Protein AF-A0A6G9XMU8-F1 (afdb_monomer_lite)

Structure (mmCIF, N/CA/C/O backbone):
data_AF-A0A6G9XMU8-F1
#
_entry.id   AF-A0A6G9XMU8-F1
#
loop_
_atom_site.group_PDB
_atom_site.id
_atom_site.type_symbol
_atom_site.label_atom_id
_atom_site.label_alt_id
_atom_site.label_comp_id
_atom_site.label_asym_id
_atom_site.label_entity_id
_atom_site.label_seq_id
_atom_site.pdbx_PDB_ins_code
_atom_site.Cartn_x
_atom_site.Cartn_y
_atom_site.Cartn_z
_atom_site.occupancy
_atom_site.B_iso_or_equiv
_atom_site.auth_seq_id
_atom_site.auth_comp_id
_atom_site.auth_asym_id
_atom_site.auth_atom_id
_atom_site.pdbx_PDB_model_num
ATOM 1 N N . MET A 1 1 ? -1.765 25.488 54.612 1.00 41.56 1 MET A N 1
ATOM 2 C CA . MET A 1 1 ? -2.552 25.116 53.413 1.00 41.56 1 MET A CA 1
ATOM 3 C C . MET A 1 1 ? -1.843 25.643 52.173 1.00 41.56 1 MET A C 1
ATOM 5 O O . MET A 1 1 ? -1.108 26.612 52.271 1.00 41.56 1 MET A O 1
ATOM 9 N N . SER A 1 2 ? -1.959 24.889 51.084 1.00 41.50 2 SER A N 1
ATOM 10 C CA . SER A 1 2 ? -1.022 24.757 49.961 1.00 41.50 2 SER A CA 1
ATOM 11 C C . SER A 1 2 ? -0.950 25.972 49.019 1.00 41.50 2 SER A C 1
ATOM 13 O O . SER A 1 2 ? -1.968 26.360 48.457 1.00 41.50 2 SER A O 1
ATOM 15 N N . SER A 1 3 ? 0.260 26.481 48.764 1.00 47.06 3 SER A N 1
ATOM 16 C CA . SER A 1 3 ? 0.586 27.287 47.579 1.00 47.06 3 SER A CA 1
ATOM 17 C C . SER A 1 3 ? 1.541 26.466 46.711 1.00 47.06 3 SER A C 1
ATOM 19 O O . SER A 1 3 ? 2.701 26.284 47.077 1.00 47.06 3 SER A O 1
ATOM 21 N N . LYS A 1 4 ? 1.065 25.921 45.586 1.00 59.97 4 LYS A N 1
ATOM 22 C CA . LYS A 1 4 ? 1.931 25.277 44.585 1.00 59.97 4 LYS A CA 1
ATOM 23 C C . LYS A 1 4 ? 2.515 26.358 43.665 1.00 59.97 4 LYS A C 1
ATOM 25 O O . LYS A 1 4 ? 1.732 27.079 43.048 1.00 59.97 4 LYS A O 1
ATOM 30 N N . PRO A 1 5 ? 3.845 26.483 43.525 1.00 52.50 5 PRO A N 1
ATOM 31 C CA . PRO A 1 5 ? 4.429 27.335 42.499 1.00 52.50 5 PRO A CA 1
ATOM 32 C C . PRO A 1 5 ? 4.259 26.690 41.116 1.00 52.50 5 PRO A C 1
ATOM 34 O O . PRO A 1 5 ? 4.530 25.504 40.923 1.00 52.50 5 PRO A O 1
ATOM 37 N N . ALA A 1 6 ? 3.803 27.486 40.150 1.00 54.44 6 ALA A N 1
ATOM 38 C CA . ALA A 1 6 ? 3.717 27.099 38.750 1.00 54.44 6 ALA A CA 1
ATOM 39 C C . ALA A 1 6 ? 5.123 26.842 38.181 1.00 54.44 6 ALA A C 1
ATOM 41 O O . ALA A 1 6 ? 5.982 27.727 38.172 1.00 54.44 6 ALA A O 1
ATOM 42 N N . TYR A 1 7 ? 5.347 25.627 37.684 1.00 53.41 7 TYR A N 1
ATOM 43 C CA . TYR A 1 7 ? 6.546 25.234 36.951 1.00 53.41 7 TYR A CA 1
ATOM 44 C C . TYR A 1 7 ? 6.548 25.930 35.579 1.00 53.41 7 TYR A C 1
ATOM 46 O O . TYR A 1 7 ? 5.993 25.436 34.599 1.00 53.41 7 TYR A O 1
ATOM 54 N N . ARG A 1 8 ? 7.134 27.132 35.513 1.00 53.38 8 ARG A N 1
ATOM 55 C CA . ARG A 1 8 ? 7.462 27.810 34.252 1.00 53.38 8 ARG A CA 1
ATOM 56 C C . ARG A 1 8 ? 8.640 27.084 33.604 1.00 53.38 8 ARG A C 1
ATOM 58 O O . ARG A 1 8 ? 9.792 27.309 33.973 1.00 53.38 8 ARG A O 1
ATOM 65 N N . SER A 1 9 ? 8.337 26.218 32.643 1.00 47.88 9 SER A N 1
ATOM 66 C CA . SER A 1 9 ? 9.336 25.553 31.810 1.00 47.88 9 SER A CA 1
ATOM 67 C C . SER A 1 9 ? 10.110 26.586 30.983 1.00 47.88 9 SER A C 1
ATOM 69 O O . SER A 1 9 ? 9.550 27.255 30.114 1.00 47.88 9 SER A O 1
ATOM 71 N N . ARG A 1 10 ? 11.404 26.746 31.283 1.00 55.59 10 ARG A N 1
ATOM 72 C CA . ARG A 1 10 ? 12.352 27.527 30.485 1.00 55.59 10 ARG A CA 1
ATOM 73 C C . ARG A 1 10 ? 12.961 26.614 29.426 1.00 55.59 10 ARG A C 1
ATOM 75 O O . ARG A 1 10 ? 14.063 26.104 29.613 1.00 55.59 10 ARG A O 1
ATOM 82 N N . PHE A 1 11 ? 12.268 26.408 28.311 1.00 52.78 11 PHE A N 1
ATOM 83 C CA . PHE A 1 11 ? 12.902 25.813 27.135 1.00 52.78 11 PHE A CA 1
ATOM 84 C C . PHE A 1 11 ? 13.763 26.863 26.429 1.00 52.78 11 PHE A C 1
ATOM 86 O O . PHE A 1 11 ? 13.389 27.458 25.424 1.00 52.78 11 PHE A O 1
ATOM 93 N N . ASN A 1 12 ? 14.956 27.061 26.992 1.00 54.06 12 ASN A N 1
ATOM 94 C CA . ASN A 1 12 ? 16.140 27.424 26.230 1.00 54.06 12 ASN A CA 1
ATOM 95 C C . ASN A 1 12 ? 16.383 26.321 25.189 1.00 54.06 12 ASN A C 1
ATOM 97 O O . ASN A 1 12 ? 16.850 25.236 25.534 1.00 54.06 12 ASN A O 1
ATOM 101 N N . ARG A 1 13 ? 16.100 26.600 23.918 1.00 57.34 13 ARG A N 1
ATOM 102 C CA . ARG A 1 13 ? 16.742 25.919 22.789 1.00 57.34 13 ARG A CA 1
ATOM 103 C C . ARG A 1 13 ? 17.342 26.984 21.883 1.00 57.34 13 ARG A C 1
ATOM 105 O O . ARG A 1 13 ? 16.706 27.504 20.977 1.00 57.34 13 ARG A O 1
ATOM 112 N N . ILE A 1 14 ? 18.563 27.353 22.246 1.00 54.50 14 ILE A N 1
ATOM 113 C CA . ILE A 1 14 ? 19.534 28.042 21.401 1.00 54.50 14 ILE A CA 1
ATOM 114 C C . ILE A 1 14 ? 20.209 26.953 20.539 1.00 54.50 14 ILE A C 1
ATOM 116 O O . ILE A 1 14 ? 20.416 25.853 21.048 1.00 54.50 14 ILE A O 1
ATOM 120 N N . LEU A 1 15 ? 20.608 27.316 19.308 1.00 52.69 15 LEU A N 1
ATOM 121 C CA . LEU A 1 15 ? 21.487 26.597 18.357 1.00 52.69 15 LEU A CA 1
ATOM 122 C C . LEU A 1 15 ? 20.803 25.507 17.499 1.00 52.69 15 LEU A C 1
ATOM 124 O O . LEU A 1 15 ? 20.036 24.709 18.011 1.00 52.69 15 LEU A O 1
ATOM 128 N N . ALA A 1 16 ? 21.049 25.377 16.191 1.00 47.62 16 ALA A N 1
ATOM 129 C CA . ALA A 1 16 ? 21.991 26.057 15.306 1.00 47.62 16 ALA A CA 1
ATOM 130 C C . ALA A 1 16 ? 21.603 25.874 13.824 1.00 47.62 16 ALA A C 1
ATOM 132 O O . ALA A 1 16 ? 21.087 24.840 13.418 1.00 47.62 16 ALA A O 1
ATOM 133 N N . ALA A 1 17 ? 21.904 26.924 13.059 1.00 49.28 17 ALA A N 1
ATOM 134 C CA . ALA A 1 17 ? 22.422 26.961 11.692 1.00 49.28 17 ALA A CA 1
ATOM 135 C C . ALA A 1 17 ? 22.325 25.699 10.806 1.00 49.28 17 ALA A C 1
ATOM 137 O O . ALA A 1 17 ? 23.066 24.735 10.975 1.00 49.28 17 ALA A O 1
ATOM 138 N N . SER A 1 18 ? 21.539 25.805 9.735 1.00 46.97 18 SER A N 1
ATOM 139 C CA . SER A 1 18 ? 21.950 25.430 8.370 1.00 46.97 18 SER A CA 1
ATOM 140 C C . SER A 1 18 ? 20.901 25.940 7.381 1.00 46.97 18 SER A C 1
ATOM 142 O O . SER A 1 18 ? 20.011 25.226 6.934 1.00 46.97 18 SER A O 1
ATOM 144 N N . ALA A 1 19 ? 20.996 27.228 7.049 1.00 46.25 19 ALA A N 1
ATOM 145 C CA . ALA A 1 19 ? 20.387 27.738 5.831 1.00 46.25 19 ALA A CA 1
ATOM 146 C C . ALA A 1 19 ? 21.163 27.121 4.659 1.00 46.25 19 ALA A C 1
ATOM 148 O O . ALA A 1 19 ? 22.269 27.565 4.350 1.00 46.25 19 ALA A O 1
ATOM 149 N N . VAL A 1 20 ? 20.638 26.052 4.060 1.00 50.91 20 VAL A N 1
ATOM 150 C CA . VAL A 1 20 ? 21.169 25.557 2.788 1.00 50.91 20 VAL A CA 1
ATOM 151 C C . VAL A 1 20 ? 20.784 26.590 1.741 1.00 50.91 20 VAL A C 1
ATOM 153 O O . VAL A 1 20 ? 19.613 26.785 1.422 1.00 50.91 20 VAL A O 1
ATOM 156 N N . ALA A 1 21 ? 21.802 27.326 1.308 1.00 52.47 21 ALA A N 1
ATOM 157 C CA . ALA A 1 21 ? 21.716 28.345 0.289 1.00 52.47 21 ALA A CA 1
ATOM 158 C C . ALA A 1 21 ? 21.100 27.762 -0.988 1.00 52.47 21 ALA A C 1
ATOM 160 O O . ALA A 1 21 ? 21.559 26.758 -1.526 1.00 52.47 21 ALA A O 1
ATOM 161 N N . THR A 1 22 ? 20.065 28.435 -1.474 1.00 53.03 22 THR A N 1
ATOM 162 C CA . THR A 1 22 ? 19.527 28.298 -2.822 1.00 53.03 22 THR A CA 1
ATOM 163 C C . THR A 1 22 ? 20.604 28.678 -3.838 1.00 53.03 22 THR A C 1
ATOM 165 O O . THR A 1 22 ? 20.875 29.862 -4.042 1.00 53.03 22 THR A O 1
ATOM 168 N N . SER A 1 23 ? 21.223 27.693 -4.482 1.00 49.59 23 SER A N 1
ATOM 169 C CA . SER A 1 23 ? 22.006 27.892 -5.702 1.00 49.59 23 SER A CA 1
ATOM 170 C C . SER A 1 23 ? 21.053 27.919 -6.896 1.00 49.59 23 SER A C 1
ATOM 172 O O . SER A 1 23 ? 20.453 26.913 -7.267 1.00 49.59 23 SER A O 1
ATOM 174 N N . VAL A 1 24 ? 20.902 29.102 -7.488 1.00 51.50 24 VAL A N 1
ATOM 175 C CA . VAL A 1 24 ? 20.175 29.329 -8.739 1.00 51.50 24 VAL A CA 1
ATOM 176 C C . VAL A 1 24 ? 21.202 29.552 -9.861 1.00 51.50 24 VAL A C 1
ATOM 178 O O . VAL A 1 24 ? 22.218 30.203 -9.638 1.00 51.50 24 VAL A O 1
ATOM 181 N N . VAL A 1 25 ? 20.845 29.096 -11.069 1.00 46.97 25 VAL A N 1
ATOM 182 C CA . VAL A 1 25 ? 21.298 29.556 -12.405 1.00 46.97 25 VAL A CA 1
ATOM 183 C C . VAL A 1 25 ? 22.485 28.824 -13.070 1.00 46.97 25 VAL A C 1
ATOM 185 O O . VAL A 1 25 ? 23.648 29.151 -12.878 1.00 46.97 25 VAL A O 1
ATOM 188 N N . LEU A 1 26 ? 22.099 27.886 -13.952 1.00 54.34 26 LEU A N 1
ATOM 189 C CA . LEU A 1 26 ? 22.419 27.771 -15.393 1.00 54.34 26 LEU A CA 1
ATOM 190 C C . LEU A 1 26 ? 23.871 27.979 -15.869 1.00 54.34 26 LEU A C 1
ATOM 192 O O . LEU A 1 26 ? 24.376 29.097 -15.920 1.00 54.34 26 LEU A O 1
ATOM 196 N N . GLY A 1 27 ? 24.446 26.915 -16.442 1.00 38.25 27 GLY A N 1
ATOM 197 C CA . GLY A 1 27 ? 25.639 27.010 -17.280 1.00 38.25 27 GLY A CA 1
ATOM 198 C C . GLY A 1 27 ? 25.933 25.741 -18.083 1.00 38.25 27 GLY A C 1
ATOM 199 O O . GLY A 1 27 ? 26.597 24.845 -17.584 1.00 38.25 27 GLY A O 1
ATOM 200 N N . GLY A 1 28 ? 25.507 25.723 -19.350 1.00 42.00 28 GLY A N 1
ATOM 201 C CA . GLY A 1 28 ? 26.313 25.155 -20.437 1.00 42.00 28 GLY A CA 1
ATOM 202 C C . GLY A 1 28 ? 26.066 23.702 -20.863 1.00 42.00 28 GLY A C 1
ATOM 203 O O . GLY A 1 28 ? 26.640 22.779 -20.311 1.00 42.00 28 GLY A O 1
ATOM 204 N N . VAL A 1 29 ? 25.288 23.559 -21.944 1.00 48.94 29 VAL A N 1
ATOM 205 C CA . VAL A 1 29 ? 25.522 22.680 -23.111 1.00 48.94 29 VAL A CA 1
ATOM 206 C C . VAL A 1 29 ? 26.205 21.318 -22.898 1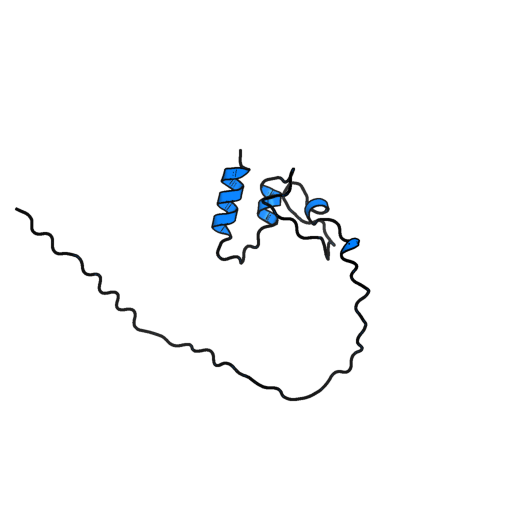.00 48.94 29 VAL A C 1
ATOM 208 O O . VAL A 1 29 ? 27.421 21.226 -22.794 1.00 48.94 29 VAL A O 1
ATOM 211 N N . ALA A 1 30 ? 25.433 20.245 -23.070 1.00 46.91 30 ALA A N 1
ATOM 212 C CA . ALA A 1 30 ? 25.423 19.432 -24.296 1.00 46.91 30 ALA A CA 1
ATOM 213 C C . ALA A 1 30 ? 24.907 18.027 -23.972 1.00 46.91 30 ALA A C 1
ATOM 215 O O . ALA A 1 30 ? 25.484 17.342 -23.139 1.00 46.91 30 ALA A O 1
ATOM 216 N N . LEU A 1 31 ? 23.858 17.597 -24.671 1.00 43.00 31 LEU A N 1
ATOM 217 C CA . LEU A 1 31 ? 23.774 16.288 -25.321 1.00 43.00 31 LEU A CA 1
ATOM 218 C C . LEU A 1 31 ? 22.468 16.273 -26.110 1.00 43.00 31 LEU A C 1
ATOM 220 O O . LEU A 1 31 ? 21.385 16.024 -25.590 1.00 43.00 31 LEU A O 1
ATOM 224 N N . ALA A 1 32 ? 22.598 16.594 -27.395 1.00 51.31 32 ALA A N 1
ATOM 225 C CA . ALA A 1 32 ? 21.679 16.086 -28.388 1.00 51.31 32 ALA A CA 1
ATOM 226 C C . ALA A 1 32 ? 21.759 14.556 -28.331 1.00 51.31 32 ALA A C 1
ATOM 228 O O . ALA A 1 32 ? 22.677 13.953 -28.878 1.00 51.31 32 ALA A O 1
ATOM 229 N N . SER A 1 33 ? 20.804 13.952 -27.646 1.00 40.91 33 SER A N 1
ATOM 230 C CA . SER A 1 33 ? 20.456 12.548 -27.789 1.00 40.91 33 SER A CA 1
ATOM 231 C C . SER A 1 33 ? 18.954 12.562 -27.973 1.00 40.91 33 SER A C 1
ATOM 233 O O . SER A 1 33 ? 18.256 13.186 -27.180 1.00 40.91 33 SER A O 1
ATOM 235 N N . GLY A 1 34 ? 18.502 12.020 -29.102 1.00 41.06 34 GLY A N 1
ATOM 236 C CA . GLY A 1 34 ? 17.179 12.256 -29.657 1.00 41.06 34 GLY A CA 1
ATOM 237 C C . GLY A 1 34 ? 16.066 12.266 -28.618 1.00 41.06 34 GLY A C 1
ATOM 238 O O . GLY A 1 34 ? 16.029 11.426 -27.720 1.00 41.06 34 GLY A O 1
ATOM 239 N N . ALA A 1 35 ? 15.121 13.183 -28.815 1.00 43.41 35 ALA A N 1
ATOM 240 C CA . ALA A 1 35 ? 13.742 12.929 -28.450 1.00 43.41 35 ALA A CA 1
ATOM 241 C C . ALA A 1 35 ? 13.300 11.665 -29.209 1.00 43.41 35 ALA A C 1
ATOM 243 O O . ALA A 1 35 ? 12.668 11.726 -30.259 1.00 43.41 35 ALA A O 1
ATOM 244 N N . ASN A 1 36 ? 13.714 10.502 -28.707 1.00 46.53 36 ASN A N 1
ATOM 245 C CA . ASN A 1 36 ? 12.902 9.316 -28.790 1.00 46.53 36 ASN A CA 1
ATOM 246 C C . ASN A 1 36 ? 11.692 9.739 -27.971 1.00 46.53 36 ASN A C 1
ATOM 248 O O . ASN A 1 36 ? 11.793 9.835 -26.751 1.00 46.53 36 ASN A O 1
ATOM 252 N N . ALA A 1 37 ? 10.615 10.152 -28.643 1.00 46.47 37 ALA A N 1
ATOM 253 C CA . ALA A 1 37 ? 9.315 10.099 -28.008 1.00 46.47 37 ALA A CA 1
ATOM 254 C C . ALA A 1 37 ? 9.253 8.690 -27.423 1.00 46.47 37 ALA A C 1
ATOM 256 O O . ALA A 1 37 ? 9.343 7.712 -28.172 1.00 46.47 37 ALA A O 1
ATOM 257 N N . GLU A 1 38 ? 9.311 8.610 -26.095 1.00 53.47 38 GLU A N 1
ATOM 258 C CA . GLU A 1 38 ? 9.165 7.360 -25.370 1.00 53.47 38 GLU A CA 1
ATOM 259 C C . GLU A 1 38 ? 7.954 6.652 -25.986 1.00 53.47 38 GLU A C 1
ATOM 261 O O . GLU A 1 38 ? 6.986 7.341 -26.337 1.00 53.47 38 GLU A O 1
ATOM 266 N N . PRO A 1 39 ? 8.039 5.336 -26.256 1.00 54.56 39 PRO A N 1
ATOM 267 C CA . PRO A 1 39 ? 6.930 4.613 -26.862 1.00 54.56 39 PRO A CA 1
ATOM 268 C C . 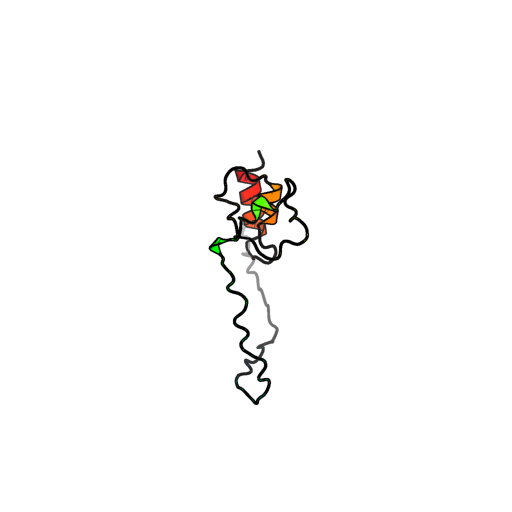PRO A 1 39 ? 5.672 4.984 -26.089 1.00 54.56 39 PRO A C 1
ATOM 270 O O . PRO A 1 39 ? 5.687 4.887 -24.866 1.00 54.56 39 PRO A O 1
ATOM 273 N N . ASP A 1 40 ? 4.680 5.504 -26.815 1.00 59.34 40 ASP A N 1
ATOM 27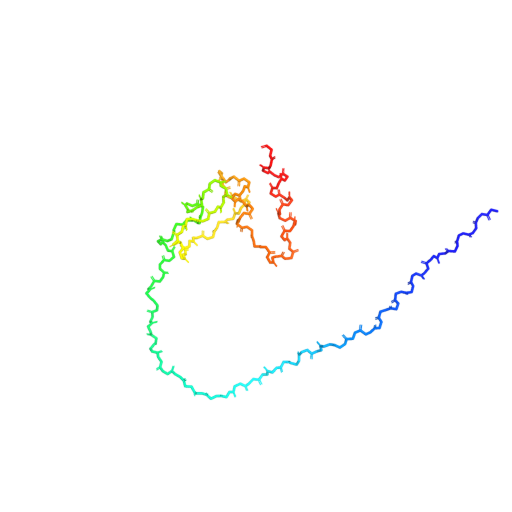4 C CA . ASP A 1 40 ? 3.414 6.036 -26.313 1.00 59.34 40 ASP A CA 1
ATOM 275 C C . ASP A 1 40 ? 2.964 5.214 -25.097 1.00 59.34 40 ASP A C 1
ATOM 277 O O . ASP A 1 40 ? 2.530 4.068 -25.235 1.00 59.34 40 ASP A O 1
ATOM 281 N N . PHE A 1 41 ? 3.235 5.730 -23.891 1.00 62.38 41 PHE A N 1
ATOM 282 C CA . PHE A 1 41 ? 2.943 5.019 -22.654 1.00 62.38 41 PHE A CA 1
ATOM 283 C C . PHE A 1 41 ? 1.439 5.110 -22.464 1.00 62.38 41 PHE A C 1
ATOM 285 O O . PHE A 1 41 ? 0.915 6.055 -21.871 1.00 62.38 41 PHE A O 1
ATOM 292 N N . ASP A 1 42 ? 0.740 4.159 -23.071 1.00 66.56 42 ASP A N 1
ATOM 293 C CA . ASP A 1 42 ? -0.707 4.121 -23.075 1.00 66.56 42 ASP A CA 1
ATOM 294 C C . ASP A 1 42 ? -1.188 3.662 -21.698 1.00 66.56 42 ASP A C 1
ATOM 296 O O . ASP A 1 42 ? -1.347 2.473 -21.411 1.00 66.56 42 ASP A O 1
ATOM 300 N N . ILE A 1 43 ? -1.419 4.646 -20.828 1.00 65.06 43 ILE A N 1
ATOM 301 C CA . ILE A 1 43 ? -1.978 4.473 -19.482 1.00 65.06 43 ILE A CA 1
ATOM 302 C C . ILE A 1 43 ? -3.286 3.662 -19.537 1.00 65.06 43 ILE A C 1
ATOM 304 O O . ILE A 1 43 ? -3.623 2.971 -18.578 1.00 65.06 43 ILE A O 1
ATOM 308 N N . SER A 1 44 ? -4.000 3.685 -20.670 1.00 73.06 44 SER A N 1
ATOM 309 C CA . SER A 1 44 ? -5.250 2.945 -20.880 1.00 73.06 44 SER A CA 1
ATOM 310 C C . SER A 1 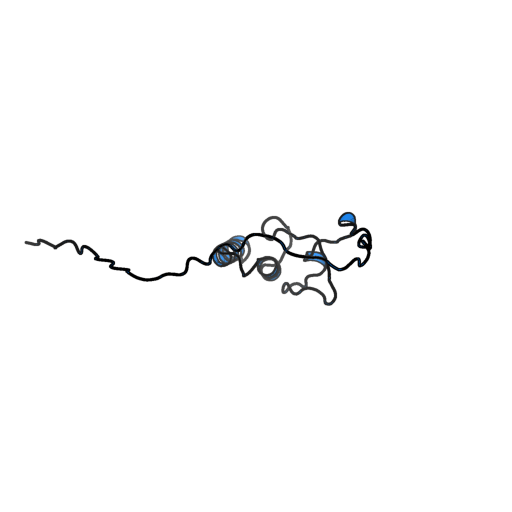44 ? -5.058 1.427 -20.958 1.00 73.06 44 SER A C 1
ATOM 312 O O . SER A 1 44 ? -6.030 0.687 -20.810 1.00 73.06 44 SER A O 1
ATOM 314 N N . GLN A 1 45 ? -3.833 0.950 -21.199 1.00 75.62 45 GLN A N 1
ATOM 315 C CA . GLN A 1 45 ? -3.501 -0.479 -21.255 1.00 75.62 45 GLN A CA 1
ATOM 316 C C . GLN A 1 45 ? -2.998 -1.027 -19.915 1.00 75.62 45 GLN A C 1
ATOM 318 O O . GLN A 1 45 ? -2.863 -2.242 -19.758 1.00 75.62 45 GLN A O 1
ATOM 323 N N . LEU A 1 46 ? -2.737 -0.156 -18.936 1.00 79.06 46 LEU A N 1
ATOM 324 C CA . LEU A 1 46 ? -2.281 -0.567 -17.615 1.00 79.06 46 LEU A CA 1
ATOM 325 C C . LEU A 1 46 ? -3.437 -1.156 -16.807 1.00 79.06 46 LEU A C 1
ATOM 327 O O . LEU A 1 46 ? -4.521 -0.581 -16.709 1.00 79.06 46 LEU A O 1
ATOM 331 N N . ARG A 1 47 ? -3.186 -2.301 -16.175 1.00 84.88 47 ARG A N 1
ATOM 332 C CA . ARG A 1 47 ? -4.097 -2.894 -15.190 1.00 84.88 47 ARG A CA 1
ATOM 333 C C . ARG A 1 47 ? -3.837 -2.272 -13.810 1.00 84.88 47 ARG A C 1
ATOM 335 O O . ARG A 1 47 ? -2.735 -1.763 -13.569 1.00 84.88 47 ARG A O 1
ATOM 342 N N . PRO A 1 48 ? -4.823 -2.281 -12.898 1.00 86.44 48 PRO A N 1
ATOM 343 C CA . PRO A 1 48 ? -4.608 -1.853 -11.520 1.00 86.44 48 PRO A CA 1
ATOM 344 C C . PRO A 1 48 ? -3.517 -2.685 -10.846 1.00 86.44 48 PRO A C 1
ATOM 346 O O . PRO A 1 48 ? -3.411 -3.889 -11.073 1.00 86.44 48 PRO A O 1
ATOM 349 N N . CYS A 1 49 ? -2.709 -2.042 -10.001 1.00 85.56 49 CYS A N 1
ATOM 350 C CA . CYS A 1 49 ? -1.602 -2.698 -9.298 1.00 85.56 49 CYS A CA 1
ATOM 351 C C . CYS A 1 49 ? -2.046 -3.919 -8.486 1.00 85.56 49 CYS A C 1
ATOM 353 O O . CYS A 1 49 ? -1.292 -4.876 -8.345 1.00 85.56 49 CYS A O 1
ATOM 355 N N . THR A 1 50 ? -3.292 -3.921 -8.021 1.00 86.94 50 THR A N 1
ATOM 356 C CA . THR A 1 50 ? -3.896 -5.013 -7.256 1.00 86.94 50 THR A CA 1
ATOM 357 C C . THR A 1 50 ? -4.024 -6.312 -8.047 1.00 86.94 50 THR A C 1
ATOM 359 O O . THR A 1 50 ? -3.984 -7.378 -7.443 1.00 86.94 50 THR A O 1
ATOM 362 N N . GLU A 1 51 ? -4.095 -6.267 -9.382 1.00 85.81 51 GLU A N 1
ATOM 363 C CA . GLU A 1 51 ? -4.099 -7.478 -10.218 1.00 85.81 51 GLU A CA 1
ATOM 364 C C . GLU A 1 51 ? -2.746 -8.182 -10.281 1.00 85.81 51 GLU A C 1
ATOM 366 O O . GLU A 1 51 ? -2.669 -9.360 -10.632 1.00 85.81 51 GLU A O 1
ATOM 371 N N . TYR A 1 52 ? -1.681 -7.467 -9.938 1.00 89.25 52 TYR A N 1
ATOM 372 C CA . TYR A 1 52 ? -0.338 -8.016 -9.884 1.00 89.25 52 TYR A CA 1
ATOM 373 C C . TYR A 1 52 ? 0.131 -8.275 -8.455 1.00 89.25 52 TYR A C 1
ATOM 375 O O . TYR A 1 52 ? 1.268 -8.698 -8.269 1.00 89.25 52 TYR A O 1
ATOM 383 N N . MET A 1 53 ? -0.710 -8.021 -7.453 1.00 89.06 53 MET A N 1
ATOM 384 C CA . MET A 1 53 ? -0.382 -8.254 -6.053 1.00 89.06 53 MET A CA 1
ATOM 385 C C . MET A 1 53 ? -0.898 -9.616 -5.598 1.00 89.06 53 MET A C 1
ATOM 387 O O . MET A 1 53 ? -2.033 -9.999 -5.885 1.00 89.06 53 MET A O 1
ATOM 391 N N . ASP A 1 54 ? -0.080 -10.339 -4.839 1.00 88.19 54 ASP A N 1
ATOM 392 C CA . ASP A 1 54 ? -0.540 -11.519 -4.111 1.00 88.19 54 ASP A CA 1
ATOM 393 C C . ASP A 1 54 ? -1.391 -11.129 -2.882 1.00 88.19 54 ASP A C 1
ATOM 395 O O . ASP A 1 54 ? -1.599 -9.951 -2.575 1.00 88.19 54 ASP A O 1
ATOM 399 N N . ALA A 1 55 ? -1.926 -12.126 -2.173 1.00 84.56 55 ALA A N 1
ATOM 400 C CA . ALA A 1 55 ? -2.756 -11.903 -0.985 1.00 84.56 55 ALA A CA 1
ATOM 401 C C . ALA A 1 55 ? -1.984 -11.274 0.194 1.00 84.56 55 ALA A C 1
ATOM 403 O O . ALA A 1 55 ? -2.606 -10.650 1.061 1.00 84.56 55 ALA A O 1
ATOM 404 N N . ASP A 1 56 ? -0.657 -11.415 0.203 1.00 84.19 56 ASP A N 1
ATOM 405 C CA . ASP A 1 56 ? 0.271 -10.849 1.186 1.00 84.19 56 ASP A CA 1
ATOM 406 C C . ASP A 1 56 ? 0.703 -9.415 0.815 1.00 84.19 56 ASP A C 1
ATOM 408 O O . ASP A 1 56 ? 1.356 -8.727 1.601 1.00 84.19 56 ASP A O 1
ATOM 412 N N . GLY A 1 57 ? 0.291 -8.936 -0.362 1.00 82.25 57 GLY A N 1
ATOM 413 C CA . GLY A 1 57 ? 0.570 -7.606 -0.879 1.00 82.25 57 GLY A CA 1
ATOM 414 C C . GLY A 1 57 ? 1.844 -7.501 -1.712 1.00 82.25 57 GLY A C 1
ATOM 415 O O . GLY A 1 57 ? 2.149 -6.407 -2.170 1.00 82.25 57 GLY A O 1
ATOM 416 N N . ASN A 1 58 ? 2.582 -8.584 -1.956 1.00 86.69 58 ASN A N 1
ATOM 417 C CA . ASN A 1 58 ? 3.788 -8.508 -2.777 1.00 86.69 58 ASN A CA 1
ATOM 418 C C . ASN A 1 58 ? 3.430 -8.384 -4.257 1.00 86.69 58 ASN A C 1
ATOM 420 O O . ASN A 1 58 ? 2.554 -9.081 -4.766 1.00 86.69 58 ASN A O 1
ATOM 424 N N . MET A 1 59 ? 4.164 -7.528 -4.960 1.00 86.19 59 MET A N 1
ATOM 425 C CA . MET A 1 59 ? 4.051 -7.372 -6.407 1.00 86.19 59 MET A CA 1
ATOM 426 C C . MET A 1 59 ? 4.666 -8.559 -7.152 1.00 86.19 59 MET A C 1
ATOM 428 O O . MET A 1 59 ? 5.748 -9.042 -6.805 1.00 86.19 59 MET A O 1
ATOM 432 N N . ALA A 1 60 ? 4.014 -8.977 -8.235 1.00 84.25 60 ALA A N 1
ATOM 433 C CA . ALA A 1 60 ? 4.560 -9.936 -9.177 1.00 84.25 60 ALA A CA 1
ATOM 434 C C . ALA A 1 60 ? 5.885 -9.411 -9.769 1.00 84.25 60 ALA A C 1
ATOM 436 O O . ALA A 1 60 ? 6.018 -8.218 -10.067 1.00 84.25 60 ALA A O 1
ATOM 437 N N . PRO A 1 61 ? 6.887 -10.284 -9.964 1.00 82.12 61 PRO A N 1
ATOM 438 C CA . PRO A 1 61 ? 8.158 -9.872 -10.538 1.00 82.12 61 PRO A CA 1
ATOM 439 C C . PRO A 1 61 ? 7.970 -9.384 -11.981 1.00 82.12 61 PRO A C 1
ATOM 441 O O . PRO A 1 61 ? 7.267 -10.014 -12.768 1.00 82.12 61 PRO A O 1
ATOM 444 N N . GLY A 1 62 ? 8.642 -8.287 -12.339 1.00 78.25 62 GLY A N 1
ATOM 445 C CA . GLY A 1 62 ? 8.624 -7.740 -13.703 1.00 78.25 62 GLY A CA 1
ATOM 446 C C . GLY A 1 62 ? 7.482 -6.765 -14.004 1.00 78.25 62 GLY A C 1
ATOM 447 O O . GLY A 1 62 ? 7.286 -6.413 -15.163 1.00 78.25 62 GLY A O 1
ATOM 448 N N . VAL A 1 63 ? 6.736 -6.313 -12.992 1.00 79.94 63 VAL A N 1
ATOM 449 C CA . VAL A 1 63 ? 5.757 -5.227 -13.144 1.00 79.94 63 VAL A CA 1
ATOM 450 C C . VAL A 1 63 ? 6.492 -3.889 -13.111 1.00 79.94 63 VAL A C 1
ATOM 452 O O . VAL A 1 63 ? 6.941 -3.446 -12.057 1.00 79.94 63 VAL A O 1
ATOM 455 N N . GLU A 1 64 ? 6.635 -3.256 -14.275 1.00 73.62 64 GLU A N 1
ATOM 456 C CA . GLU A 1 64 ? 7.308 -1.954 -14.407 1.00 73.62 64 GLU A CA 1
ATOM 457 C C . GLU A 1 64 ? 6.342 -0.773 -14.237 1.00 73.62 64 GLU A C 1
ATOM 459 O O . GLU A 1 64 ? 6.750 0.306 -13.812 1.00 73.62 64 GLU A O 1
ATOM 464 N N . ALA A 1 65 ? 5.054 -0.982 -14.526 1.00 77.25 65 ALA A N 1
ATOM 465 C CA . ALA A 1 65 ? 4.008 0.012 -14.332 1.00 77.25 65 ALA A CA 1
ATOM 466 C C . ALA A 1 65 ? 2.627 -0.631 -14.146 1.00 77.25 65 ALA A C 1
ATOM 468 O O . ALA A 1 65 ? 2.291 -1.624 -14.788 1.00 77.25 65 ALA A O 1
ATOM 469 N N . CYS A 1 66 ? 1.811 -0.023 -13.290 1.00 84.12 66 CYS A N 1
ATOM 470 C CA . CYS A 1 66 ? 0.416 -0.382 -13.055 1.00 84.12 66 CYS A CA 1
ATOM 471 C C . CYS A 1 66 ? -0.359 0.851 -12.574 1.00 84.12 66 CYS A C 1
ATOM 473 O O . CYS A 1 66 ? 0.241 1.835 -12.132 1.00 84.12 66 CYS A O 1
ATOM 475 N N . LEU A 1 67 ? -1.691 0.821 -12.675 1.00 85.56 67 LEU A N 1
ATOM 476 C CA . LEU A 1 67 ? -2.511 1.929 -12.186 1.00 85.56 67 LEU A CA 1
ATOM 477 C C . LEU A 1 67 ? -2.527 1.927 -10.652 1.00 85.56 67 LEU A C 1
ATOM 479 O O . LEU A 1 67 ? -2.842 0.888 -10.060 1.00 85.56 67 LEU A O 1
ATOM 483 N N . PRO A 1 68 ? -2.221 3.066 -10.004 1.00 82.06 68 PRO A N 1
ATOM 484 C CA . PRO A 1 68 ? -2.277 3.165 -8.556 1.00 82.06 68 PRO A CA 1
ATOM 485 C C . PRO A 1 68 ? -3.710 2.937 -8.081 1.00 82.06 68 PRO A C 1
ATOM 487 O O . PRO A 1 68 ? -4.666 3.431 -8.678 1.00 82.06 68 PRO A O 1
ATOM 490 N N . VAL A 1 69 ? -3.839 2.194 -6.988 1.00 87.38 69 VAL A N 1
ATOM 491 C CA . VAL A 1 69 ? -5.124 1.865 -6.376 1.00 87.38 69 VAL A CA 1
ATOM 492 C C . VAL A 1 69 ? -5.185 2.501 -4.999 1.00 87.38 69 VAL A C 1
ATOM 494 O O . VAL A 1 69 ? -4.197 2.503 -4.264 1.00 87.38 69 VAL A O 1
ATOM 497 N N . ASP A 1 70 ? -6.343 3.050 -4.654 1.00 87.88 70 ASP A N 1
ATOM 498 C CA . ASP A 1 70 ? -6.569 3.623 -3.337 1.00 87.88 70 ASP A CA 1
ATOM 499 C C . ASP A 1 70 ? -6.923 2.512 -2.325 1.00 87.88 70 ASP A C 1
ATOM 501 O O . ASP A 1 70 ? -7.980 1.878 -2.438 1.00 87.88 70 ASP A O 1
ATOM 505 N N . PRO A 1 71 ? -6.088 2.292 -1.290 1.00 88.44 71 PRO A N 1
ATOM 506 C CA . PRO A 1 71 ? -6.318 1.253 -0.292 1.00 88.44 71 PRO A CA 1
ATOM 507 C C . PRO A 1 71 ? -7.541 1.501 0.598 1.00 88.44 71 PRO A C 1
ATOM 509 O O . PRO A 1 71 ? -7.863 0.633 1.410 1.00 88.44 71 PRO A O 1
ATOM 512 N N . PHE A 1 72 ? -8.235 2.640 0.502 1.00 88.00 72 PHE A N 1
ATOM 513 C CA . PHE A 1 72 ? -9.423 2.939 1.311 1.00 88.00 72 PHE A CA 1
ATOM 514 C C . PHE A 1 72 ? -10.749 2.767 0.577 1.00 88.00 72 PHE A C 1
ATOM 516 O O . PHE A 1 72 ? -11.768 2.573 1.252 1.00 88.00 72 PHE A O 1
ATOM 523 N N . THR A 1 73 ? -10.747 2.836 -0.753 1.00 87.44 73 THR A N 1
ATOM 524 C CA . THR A 1 73 ? -11.961 2.771 -1.581 1.00 87.44 73 THR A CA 1
ATOM 525 C C . THR A 1 73 ? -12.081 1.471 -2.361 1.00 87.44 73 THR A C 1
ATOM 527 O O . THR A 1 73 ? -13.207 1.051 -2.627 1.00 87.44 73 THR A O 1
ATOM 530 N N . GLU A 1 74 ? -10.968 0.793 -2.648 1.00 85.44 74 GLU A N 1
ATOM 531 C CA . GLU A 1 74 ? -11.007 -0.458 -3.400 1.00 85.44 74 GLU A CA 1
ATOM 532 C C . GLU A 1 74 ? -11.679 -1.586 -2.584 1.00 85.44 74 GLU A C 1
ATOM 534 O O . GLU A 1 74 ? -11.287 -1.842 -1.425 1.00 85.44 74 GLU A O 1
ATOM 539 N N . PRO A 1 75 ? -12.700 -2.259 -3.151 1.00 81.19 75 PRO A N 1
ATOM 540 C CA . PRO A 1 75 ? -13.307 -3.436 -2.544 1.00 81.19 75 PRO A CA 1
ATOM 541 C C . PRO A 1 75 ? -12.350 -4.637 -2.593 1.00 81.19 75 PRO A C 1
ATOM 543 O O . PRO A 1 75 ? -11.365 -4.644 -3.320 1.00 81.19 75 PRO A O 1
ATOM 546 N N . ASP A 1 76 ? -12.618 -5.653 -1.776 1.00 84.44 76 ASP A N 1
ATOM 547 C CA . ASP A 1 76 ? -11.967 -6.974 -1.847 1.00 84.44 76 ASP A CA 1
ATOM 548 C C . ASP A 1 76 ? -10.443 -7.044 -1.601 1.00 84.44 76 ASP A C 1
ATOM 550 O O . ASP A 1 76 ? -9.867 -8.128 -1.660 1.00 84.44 76 ASP A O 1
ATOM 554 N N . LEU A 1 77 ? -9.784 -5.940 -1.225 1.00 88.44 77 LEU A N 1
ATOM 555 C CA . LEU A 1 77 ? -8.381 -5.979 -0.789 1.00 88.44 77 LEU A CA 1
ATOM 556 C C . LEU A 1 77 ? -8.216 -6.511 0.633 1.00 88.44 77 LEU A C 1
ATOM 558 O O . LEU A 1 77 ? -8.893 -6.049 1.565 1.00 88.44 77 LEU A O 1
ATOM 562 N N . THR A 1 78 ? -7.231 -7.395 0.807 1.00 91.25 78 THR A N 1
ATOM 563 C CA . THR A 1 78 ? -6.775 -7.853 2.124 1.00 91.25 78 THR A CA 1
ATOM 564 C C . THR A 1 78 ? -6.100 -6.714 2.889 1.00 91.25 78 THR A C 1
ATOM 566 O O . THR A 1 78 ? -5.615 -5.738 2.315 1.00 91.25 78 THR A O 1
ATOM 569 N N . VAL A 1 79 ? -6.018 -6.841 4.215 1.00 91.69 79 VAL A N 1
ATOM 570 C CA . VAL A 1 79 ? -5.280 -5.880 5.052 1.00 91.69 79 VAL A CA 1
ATOM 571 C C . VAL A 1 79 ? -3.821 -5.767 4.603 1.00 91.69 79 VAL A C 1
ATOM 573 O O . VAL A 1 79 ? -3.299 -4.661 4.504 1.00 91.69 79 VAL A O 1
ATOM 576 N N . ALA A 1 80 ? -3.179 -6.891 4.276 1.00 90.31 80 ALA A N 1
ATOM 577 C CA . ALA A 1 80 ? -1.788 -6.915 3.832 1.00 90.31 80 ALA A CA 1
ATOM 578 C C . ALA A 1 80 ? -1.595 -6.149 2.511 1.00 90.31 80 ALA A C 1
ATOM 580 O O . ALA A 1 80 ? -0.716 -5.292 2.423 1.00 90.31 80 ALA A O 1
ATOM 581 N N . GLN A 1 81 ? -2.486 -6.352 1.536 1.00 90.69 81 GLN A N 1
ATOM 582 C CA . GLN A 1 81 ? -2.489 -5.596 0.280 1.00 90.69 81 GLN A CA 1
ATOM 583 C C . GLN A 1 81 ? -2.684 -4.093 0.514 1.00 90.69 81 GLN A C 1
ATOM 585 O O . GLN A 1 81 ? -1.937 -3.280 -0.027 1.00 90.69 81 GLN A O 1
ATOM 590 N N . ARG A 1 82 ? -3.641 -3.707 1.367 1.00 91.94 82 ARG A N 1
ATOM 591 C CA . ARG A 1 82 ? -3.901 -2.293 1.690 1.00 91.94 82 ARG A CA 1
ATOM 592 C C . ARG A 1 82 ? -2.688 -1.617 2.328 1.00 91.94 82 ARG A C 1
ATOM 594 O O . ARG A 1 82 ? -2.380 -0.479 1.990 1.00 91.94 82 ARG A O 1
ATOM 601 N N . LEU A 1 83 ? -1.989 -2.316 3.224 1.00 90.25 83 LEU A N 1
ATOM 602 C CA . LEU A 1 83 ? -0.771 -1.809 3.859 1.00 90.25 83 LEU A CA 1
ATOM 603 C C . LEU A 1 83 ? 0.380 -1.658 2.858 1.00 90.25 83 LEU A C 1
ATOM 605 O O . LEU A 1 83 ? 1.141 -0.701 2.960 1.00 90.25 83 LEU A O 1
ATOM 609 N N . HIS A 1 84 ? 0.489 -2.559 1.882 1.00 89.44 84 HIS A N 1
ATOM 610 C CA . HIS A 1 84 ? 1.543 -2.505 0.868 1.00 89.44 84 HIS A CA 1
ATOM 611 C C . HIS A 1 84 ? 1.361 -1.356 -0.137 1.00 89.44 84 HIS A C 1
ATOM 613 O O . HIS A 1 84 ? 2.336 -0.853 -0.686 1.00 89.44 84 HIS A O 1
ATOM 619 N N . LEU A 1 85 ? 0.123 -0.897 -0.345 1.00 89.25 85 LEU A N 1
ATOM 620 C CA . LEU A 1 85 ? -0.185 0.276 -1.174 1.00 89.25 85 LEU A CA 1
ATOM 621 C C . LEU A 1 85 ? 0.164 1.614 -0.494 1.00 89.25 85 LEU A C 1
ATOM 623 O O . LEU A 1 85 ? 0.108 2.665 -1.135 1.00 89.25 85 LEU A O 1
ATOM 627 N N . LEU A 1 86 ? 0.512 1.613 0.797 1.00 90.25 86 LEU A N 1
ATOM 628 C CA . LEU A 1 86 ? 0.886 2.832 1.508 1.00 90.25 86 LEU A CA 1
ATOM 629 C C . LEU A 1 86 ? 2.334 3.237 1.223 1.00 90.25 86 LEU A C 1
ATOM 631 O O . LEU A 1 86 ? 3.250 2.423 1.270 1.00 90.25 86 LEU A O 1
ATOM 635 N N . ASN A 1 87 ? 2.563 4.542 1.046 1.00 87.56 87 ASN A N 1
ATOM 636 C CA . ASN A 1 87 ? 3.915 5.089 0.955 1.00 87.56 87 ASN A CA 1
ATOM 637 C C . ASN A 1 87 ? 4.562 5.197 2.359 1.00 87.56 87 ASN A C 1
ATOM 639 O O . ASN A 1 87 ? 4.102 6.026 3.158 1.00 87.56 87 ASN A O 1
ATOM 643 N N . PRO A 1 88 ? 5.642 4.442 2.661 1.00 89.00 88 PRO A N 1
ATOM 644 C CA . PRO A 1 88 ? 6.315 4.469 3.964 1.00 89.00 88 PRO A CA 1
ATOM 645 C C . PRO A 1 88 ? 7.026 5.794 4.274 1.00 89.00 88 PRO A C 1
ATOM 64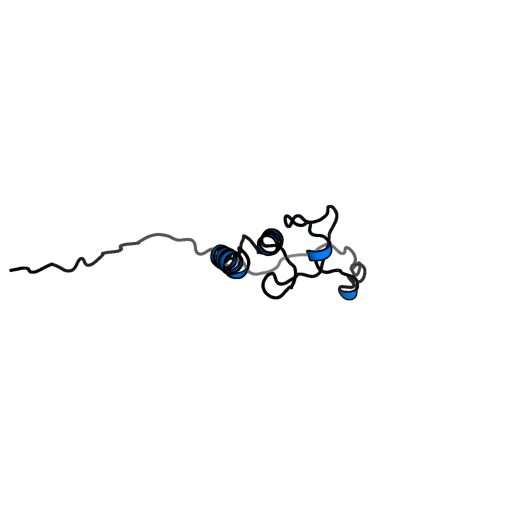7 O O . PRO A 1 88 ? 7.288 6.084 5.440 1.00 89.00 88 PRO A O 1
ATOM 650 N N . GLU A 1 89 ? 7.314 6.619 3.266 1.00 90.75 89 GLU A N 1
ATOM 651 C CA . GLU A 1 89 ? 7.943 7.937 3.434 1.00 90.75 89 GLU A CA 1
ATOM 652 C C . GLU A 1 89 ? 6.930 9.035 3.797 1.00 90.75 89 GLU A C 1
ATOM 654 O O . GLU A 1 89 ? 7.302 10.171 4.100 1.00 90.75 89 GLU A O 1
ATOM 659 N N . SER A 1 90 ? 5.632 8.714 3.779 1.00 89.25 90 SER A N 1
ATOM 660 C CA . SER A 1 90 ? 4.582 9.667 4.118 1.00 89.25 90 SER A CA 1
ATOM 661 C C . SER A 1 90 ? 4.639 10.060 5.603 1.00 89.25 90 SER A C 1
ATOM 663 O O . SER A 1 90 ? 4.667 9.183 6.473 1.00 89.25 90 SER A O 1
ATOM 665 N N . PRO A 1 91 ? 4.539 11.360 5.951 1.00 93.19 91 PRO A N 1
ATOM 666 C CA . PRO A 1 91 ? 4.516 11.810 7.348 1.00 93.19 91 PRO A CA 1
ATOM 667 C C . PRO A 1 91 ? 3.287 11.305 8.121 1.00 93.19 91 PRO A C 1
ATOM 669 O O . PRO A 1 91 ? 3.270 11.339 9.351 1.00 93.19 91 PRO A O 1
ATOM 672 N N . ILE A 1 92 ? 2.261 10.833 7.406 1.00 93.31 92 ILE A N 1
ATOM 673 C CA . ILE A 1 92 ? 1.035 10.264 7.972 1.00 93.31 92 ILE A CA 1
ATOM 674 C C . ILE A 1 92 ? 0.972 8.735 7.850 1.00 93.31 92 ILE A C 1
ATOM 676 O O . ILE A 1 92 ? -0.061 8.157 8.175 1.00 93.31 92 ILE A O 1
ATOM 680 N N . TYR A 1 93 ? 2.055 8.060 7.436 1.00 92.06 93 TYR A N 1
ATOM 681 C CA . TYR A 1 93 ? 2.085 6.602 7.233 1.00 92.06 93 TYR A CA 1
ATOM 682 C C . TYR A 1 93 ? 1.503 5.824 8.420 1.00 92.06 93 TYR A C 1
ATOM 684 O O . TYR A 1 93 ? 0.583 5.031 8.254 1.00 92.06 93 TYR A O 1
ATOM 692 N N . GLN A 1 94 ? 1.958 6.118 9.641 1.00 95.06 94 GLN A N 1
ATOM 693 C CA . GLN A 1 94 ? 1.480 5.434 10.849 1.00 95.06 94 GLN A CA 1
ATOM 694 C C . GLN A 1 94 ? -0.011 5.671 11.129 1.00 95.06 94 GLN A C 1
ATOM 696 O O . GLN A 1 94 ? -0.683 4.778 11.637 1.00 95.06 94 GLN A O 1
ATOM 701 N N . GLN A 1 95 ? -0.541 6.850 10.791 1.00 94.31 95 GLN A N 1
ATOM 702 C CA . GLN A 1 95 ? -1.970 7.137 10.945 1.00 94.31 95 GLN A CA 1
ATOM 703 C C . GLN A 1 95 ? -2.788 6.309 9.947 1.00 94.31 95 GLN A C 1
ATOM 705 O O . GLN A 1 95 ? -3.758 5.673 10.345 1.00 94.31 95 GLN A O 1
ATOM 710 N N . MET A 1 96 ? -2.337 6.233 8.689 1.00 93.12 96 MET A N 1
ATOM 711 C CA . MET A 1 96 ? -2.984 5.426 7.649 1.00 93.12 96 MET A CA 1
ATOM 712 C C . MET A 1 96 ? -2.956 3.929 7.979 1.00 93.12 96 MET A C 1
ATOM 714 O O . MET A 1 96 ? -3.964 3.251 7.815 1.00 93.12 96 MET A O 1
ATOM 718 N N . VAL A 1 97 ? -1.838 3.413 8.505 1.00 94.81 97 VAL A N 1
ATOM 719 C CA . VAL A 1 97 ? -1.740 2.018 8.971 1.00 94.81 97 VAL A CA 1
ATOM 720 C C . VAL A 1 97 ? -2.788 1.731 10.048 1.00 94.81 97 VAL A C 1
ATOM 722 O O . VAL A 1 97 ? -3.498 0.734 9.958 1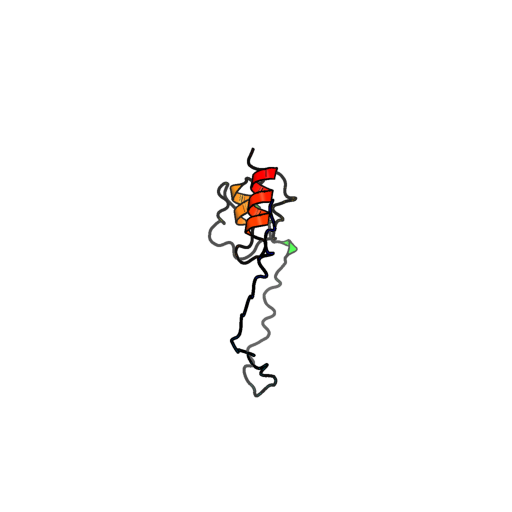.00 94.81 97 VAL A O 1
ATOM 725 N N . GLN A 1 98 ? -2.917 2.604 11.052 1.00 95.38 98 GLN A N 1
ATOM 726 C CA . GLN A 1 98 ? -3.908 2.425 12.118 1.00 95.38 98 GLN A CA 1
ATOM 727 C C . GLN A 1 98 ? -5.342 2.479 11.590 1.00 95.38 98 GLN A C 1
ATOM 729 O O . GLN A 1 98 ? -6.160 1.651 11.979 1.00 95.38 98 GLN A O 1
ATOM 734 N N . GLU A 1 99 ? -5.640 3.402 10.678 1.00 94.38 99 GLU A N 1
ATOM 735 C CA . GLU A 1 99 ? -6.966 3.515 10.069 1.00 94.38 99 GLU A CA 1
ATOM 736 C C . GLU A 1 99 ? -7.336 2.262 9.262 1.00 94.38 99 GLU A C 1
ATOM 738 O O . GLU A 1 99 ? -8.452 1.754 9.373 1.00 94.38 99 GLU A O 1
ATOM 743 N N . ILE A 1 100 ? -6.384 1.708 8.503 1.00 92.81 100 ILE A N 1
ATOM 744 C CA . ILE A 1 100 ? -6.579 0.451 7.770 1.00 92.81 100 ILE A CA 1
ATOM 745 C C . ILE A 1 100 ? -6.835 -0.706 8.740 1.00 92.81 100 ILE A C 1
ATOM 747 O O . ILE A 1 100 ? -7.759 -1.489 8.520 1.00 92.81 100 ILE A O 1
ATOM 751 N N . MET A 1 101 ? -6.057 -0.809 9.820 1.00 93.44 101 MET A N 1
ATOM 752 C CA . MET A 1 101 ? -6.235 -1.862 10.824 1.00 93.44 101 MET A CA 1
ATOM 753 C C . MET A 1 101 ? -7.579 -1.745 11.559 1.00 93.44 101 MET A C 1
ATOM 755 O O . MET A 1 101 ? -8.238 -2.758 11.773 1.00 93.44 101 MET A O 1
ATOM 759 N N . ASP A 1 102 ? -8.022 -0.536 11.907 1.00 94.69 102 ASP A N 1
ATOM 760 C CA . ASP A 1 102 ? -9.310 -0.312 12.580 1.00 94.69 102 ASP A CA 1
ATOM 761 C C . ASP A 1 102 ? -10.507 -0.644 11.673 1.00 94.69 102 ASP A C 1
ATOM 763 O O . ASP A 1 102 ? -11.481 -1.283 12.096 1.00 94.69 102 ASP A O 1
ATOM 767 N N . LYS A 1 103 ? -10.414 -0.247 10.397 1.00 91.06 103 LYS A N 1
ATOM 768 C CA . LYS A 1 103 ? -11.494 -0.403 9.421 1.00 91.06 103 LYS A CA 1
ATOM 769 C C . LYS A 1 103 ? -11.590 -1.819 8.850 1.00 91.06 103 LYS A C 1
ATOM 771 O O . LYS A 1 103 ? -12.703 -2.296 8.634 1.00 91.06 103 LYS A O 1
ATOM 776 N N . TYR A 1 104 ? -10.456 -2.483 8.617 1.00 91.00 104 TYR A N 1
ATOM 777 C CA . TYR A 1 104 ? -10.385 -3.743 7.865 1.00 91.00 104 TYR A CA 1
ATOM 778 C C . TYR A 1 104 ? -9.757 -4.918 8.631 1.00 91.00 104 TYR A C 1
ATOM 780 O O . TYR A 1 104 ? -9.809 -6.040 8.142 1.00 91.00 104 TYR A O 1
ATOM 788 N N . GLY A 1 105 ? -9.173 -4.706 9.813 1.00 84.00 105 GLY A N 1
ATOM 789 C CA . GLY A 1 105 ? -8.475 -5.746 10.586 1.00 84.00 105 GLY A CA 1
ATOM 790 C C . GLY A 1 105 ? -9.363 -6.688 11.407 1.00 84.00 105 GLY A C 1
ATOM 791 O O . GLY A 1 105 ? -8.866 -7.262 12.376 1.00 84.00 105 GLY A O 1
ATOM 792 N N . LYS A 1 106 ? -10.657 -6.801 11.084 1.00 70.12 106 LYS A N 1
ATOM 793 C CA . LYS A 1 106 ? -11.656 -7.573 11.846 1.00 70.12 106 LYS A CA 1
ATOM 794 C C . LYS A 1 106 ? -11.947 -8.925 11.215 1.00 70.12 106 LYS A C 1
ATOM 796 O O . LYS A 1 106 ? -12.055 -8.971 9.972 1.00 70.12 106 LYS A O 1
#

Radius of gyration: 25.24 Å; chains: 1; bounding box: 40×42×83 Å

Organism: Nocardia brasiliensis (NCBI:txid37326)

pLDDT: mean 72.32, std 18.87, range [38.25, 95.38]

Sequence (106 aa):
MSSKPAYRSRFNRILAASAVATSVVLGGVALASGANAEPDFDISQLRPCTEYMDADGNMAPGVEACLPVDPFTEPDLTVAQRLHLLNPESPIYQQMVQEIMDKYGK

Secondary structure (DSSP, 8-state):
---PPP--------------------------------S---GGGPPBGGGGB-TTSPBPTT----B---TTT-TT--HHHHHHTS-TTSTTHHHHHHHHHHHH--

Foldseek 3Di:
DDDDDDPPDDPPDDDDDDPPDDDDDDDDDDDPDDPPVPPPPPLVPAAAQVVQADLQQDGHPPCPDHDQDQLPPDPPHALNNSLNSDDPPDPCNVVSNVVSCVVHVD